Protein AF-A0A2A2KIQ1-F1 (afdb_monomer_lite)

Structure (mmCIF, N/CA/C/O backbone):
data_AF-A0A2A2KIQ1-F1
#
_entry.id   AF-A0A2A2KIQ1-F1
#
loop_
_atom_site.group_PDB
_atom_site.id
_atom_site.type_symbol
_atom_site.label_atom_id
_atom_site.label_alt_id
_atom_site.label_comp_id
_atom_site.label_asym_id
_atom_site.label_entity_id
_atom_site.label_seq_id
_atom_site.pdbx_PDB_ins_code
_atom_site.Cartn_x
_atom_site.Cartn_y
_atom_site.Cartn_z
_atom_site.occupancy
_atom_site.B_iso_or_equiv
_atom_site.auth_seq_id
_atom_site.auth_comp_id
_atom_site.auth_asym_id
_atom_site.auth_atom_id
_atom_site.pdbx_PDB_model_num
ATOM 1 N N . MET A 1 1 ? -1.761 -5.892 27.459 1.00 78.81 1 MET A N 1
ATOM 2 C CA . MET A 1 1 ? -0.737 -5.692 26.409 1.00 78.81 1 MET A CA 1
ATOM 3 C C . MET A 1 1 ? -1.185 -4.548 25.508 1.00 78.81 1 MET A C 1
ATOM 5 O O . MET A 1 1 ? -2.396 -4.364 25.413 1.00 78.81 1 MET A O 1
ATOM 9 N N . PRO A 1 2 ? -0.270 -3.784 24.884 1.00 93.31 2 PRO A N 1
ATOM 10 C CA . PRO A 1 2 ? -0.611 -2.905 23.761 1.00 93.31 2 PRO A CA 1
ATOM 11 C C . PRO A 1 2 ? -1.218 -3.703 22.597 1.00 93.31 2 PRO A C 1
ATOM 13 O O . PRO A 1 2 ? -0.970 -4.905 22.494 1.00 93.31 2 PRO A O 1
ATOM 16 N N . GLY A 1 3 ? -2.008 -3.043 21.746 1.00 96.88 3 GLY A N 1
ATOM 17 C CA . GLY A 1 3 ? -2.553 -3.666 20.538 1.00 96.88 3 GLY A CA 1
ATOM 18 C C . GLY A 1 3 ? -1.483 -3.910 19.472 1.00 96.88 3 GLY A C 1
ATOM 19 O O . GLY A 1 3 ? -0.429 -3.269 19.477 1.00 96.88 3 GLY A O 1
ATOM 20 N N . PHE A 1 4 ? -1.741 -4.861 18.575 1.00 98.19 4 PHE A N 1
ATOM 21 C CA . PHE A 1 4 ? -0.805 -5.221 17.513 1.00 98.19 4 PHE A CA 1
ATOM 22 C C . PHE A 1 4 ? -0.767 -4.161 16.410 1.00 98.19 4 PHE A C 1
ATOM 24 O O . PHE A 1 4 ? -1.754 -3.462 16.154 1.00 98.19 4 PHE A O 1
ATOM 31 N N . ILE A 1 5 ? 0.387 -4.066 15.754 1.00 98.25 5 ILE A N 1
ATOM 32 C CA . ILE A 1 5 ? 0.591 -3.257 14.555 1.00 98.25 5 ILE A CA 1
ATOM 33 C C . ILE A 1 5 ? 0.917 -4.222 13.422 1.00 98.25 5 ILE A C 1
ATOM 35 O O . ILE A 1 5 ? 1.924 -4.923 13.504 1.00 98.25 5 ILE A O 1
ATOM 39 N N . ASP A 1 6 ? 0.072 -4.257 12.397 1.00 98.31 6 ASP A N 1
ATOM 40 C CA . ASP A 1 6 ? 0.261 -5.125 11.238 1.00 98.31 6 ASP A CA 1
ATOM 41 C C . ASP A 1 6 ? 0.593 -4.297 9.993 1.00 98.31 6 ASP A C 1
ATOM 43 O O . ASP A 1 6 ? -0.254 -3.629 9.400 1.00 98.31 6 ASP A O 1
ATOM 47 N N . THR A 1 7 ? 1.863 -4.298 9.608 1.00 98.19 7 THR A N 1
ATOM 48 C CA . THR A 1 7 ? 2.353 -3.484 8.493 1.00 98.19 7 THR A CA 1
ATOM 49 C C . THR A 1 7 ? 2.116 -4.122 7.127 1.00 98.19 7 THR A C 1
ATOM 51 O O . THR A 1 7 ? 2.472 -3.498 6.130 1.00 98.19 7 THR A O 1
ATOM 54 N N . GLN A 1 8 ? 1.566 -5.341 7.059 1.00 98.38 8 GLN A N 1
ATOM 55 C CA . GLN A 1 8 ? 1.342 -6.036 5.795 1.00 98.38 8 GLN A CA 1
ATOM 56 C C . GLN A 1 8 ? 0.023 -6.821 5.800 1.00 98.38 8 GLN A C 1
ATOM 58 O O . GLN A 1 8 ? -0.023 -7.998 6.152 1.00 98.38 8 GLN A O 1
ATOM 63 N N . VAL A 1 9 ? -1.057 -6.172 5.354 1.00 98.25 9 VAL A N 1
ATOM 64 C CA . VAL A 1 9 ? -2.413 -6.735 5.367 1.00 98.25 9 VAL A CA 1
ATOM 65 C C . VAL A 1 9 ? -3.043 -6.705 3.977 1.00 98.25 9 VAL A C 1
ATOM 67 O O . VAL A 1 9 ? -3.660 -5.717 3.588 1.00 98.25 9 VAL A O 1
ATOM 70 N N . ASN A 1 10 ? -2.970 -7.807 3.227 1.00 97.69 10 ASN A N 1
ATOM 71 C CA . ASN A 1 10 ? -3.582 -7.867 1.888 1.00 97.69 10 ASN A CA 1
ATOM 72 C C . ASN A 1 10 ? -5.123 -7.830 1.918 1.00 97.69 10 ASN A C 1
ATOM 74 O O . ASN A 1 10 ? -5.764 -7.404 0.954 1.00 97.69 10 ASN A O 1
ATOM 78 N N . GLY A 1 11 ? -5.723 -8.282 3.024 1.00 97.62 11 GLY A N 1
ATOM 79 C CA . GLY A 1 11 ? -7.169 -8.348 3.187 1.00 97.62 11 GLY A CA 1
ATOM 80 C C . GLY A 1 11 ? -7.637 -8.779 4.576 1.00 97.62 11 GLY A C 1
ATOM 81 O O . GLY A 1 11 ? -6.850 -8.992 5.501 1.00 97.62 11 GLY A O 1
ATOM 82 N N . GLY A 1 12 ? -8.953 -8.902 4.722 1.00 97.69 12 GLY A N 1
ATOM 83 C CA . GLY A 1 12 ? -9.629 -9.224 5.974 1.00 97.69 12 GLY A CA 1
ATOM 84 C C . GLY A 1 12 ? -11.147 -9.176 5.815 1.00 97.69 12 GLY A C 1
ATOM 85 O O . GLY A 1 12 ? -11.673 -8.424 5.002 1.00 97.69 12 GLY A O 1
ATOM 86 N N . GLY A 1 13 ? -11.869 -10.009 6.569 1.00 96.69 13 GLY A N 1
ATOM 87 C CA . GLY A 1 13 ? -13.339 -10.004 6.543 1.00 96.69 13 GLY A CA 1
ATOM 88 C C . GLY A 1 13 ? -13.958 -10.468 5.220 1.00 96.69 13 GLY A C 1
ATOM 89 O O . GLY A 1 13 ? -15.094 -10.113 4.937 1.00 96.69 13 GLY A O 1
ATOM 90 N N . GLY A 1 14 ? -13.221 -11.249 4.421 1.00 97.62 14 GLY A N 1
ATOM 91 C CA . GLY A 1 14 ? -13.650 -11.692 3.089 1.00 97.62 14 GLY A CA 1
ATOM 92 C C . GLY A 1 14 ? -13.329 -10.710 1.959 1.00 97.62 14 GLY A C 1
ATOM 93 O O . GLY A 1 14 ? -13.660 -11.010 0.819 1.00 97.62 14 GLY A O 1
ATOM 94 N N . VAL A 1 15 ? -12.671 -9.584 2.258 1.00 98.19 15 VAL A N 1
ATOM 95 C CA . VAL A 1 15 ? -12.291 -8.553 1.283 1.00 98.19 15 VAL A CA 1
ATOM 96 C C . VAL A 1 15 ? -10.777 -8.541 1.075 1.00 98.19 15 VAL A C 1
ATOM 98 O O . VAL A 1 15 ? -10.016 -8.649 2.041 1.00 98.19 15 VAL A O 1
ATOM 101 N N . LEU A 1 16 ? -10.344 -8.378 -0.177 1.00 97.81 16 LEU A N 1
ATOM 102 C CA . LEU A 1 16 ? -8.957 -8.120 -0.572 1.00 97.81 16 LEU A CA 1
ATOM 103 C C . LEU A 1 16 ? -8.837 -6.700 -1.130 1.00 97.81 16 LEU A C 1
ATOM 105 O O . LEU A 1 16 ? -9.686 -6.271 -1.913 1.00 97.81 16 LEU A O 1
ATOM 109 N N . LEU A 1 17 ? -7.759 -5.988 -0.790 1.00 98.25 17 LEU A N 1
ATOM 110 C CA . LEU A 1 17 ? -7.548 -4.626 -1.296 1.00 98.25 17 LEU A CA 1
ATOM 111 C C . LEU A 1 17 ? -7.358 -4.593 -2.823 1.00 98.25 17 LEU A C 1
ATOM 113 O O . LEU A 1 17 ? -7.785 -3.644 -3.474 1.00 98.25 17 LEU A O 1
ATOM 117 N N . ASN A 1 18 ? -6.743 -5.634 -3.396 1.00 95.81 18 ASN A N 1
ATOM 118 C CA . ASN A 1 18 ? -6.585 -5.784 -4.846 1.00 95.81 18 ASN A CA 1
ATOM 119 C C . ASN A 1 18 ? -7.932 -5.796 -5.587 1.00 95.81 18 ASN A C 1
ATOM 121 O O . ASN A 1 18 ? -8.058 -5.181 -6.651 1.00 95.81 18 ASN A O 1
ATOM 125 N N . ASP A 1 19 ? -8.939 -6.444 -5.004 1.00 96.69 19 ASP A N 1
ATOM 126 C CA . ASP A 1 19 ? -10.256 -6.590 -5.620 1.00 96.69 19 ASP A CA 1
ATOM 127 C C . ASP A 1 19 ? -11.122 -5.349 -5.366 1.00 96.69 19 ASP A C 1
ATOM 129 O O . ASP A 1 19 ? -11.707 -4.794 -6.305 1.00 96.69 19 ASP A O 1
ATOM 133 N N . GLU A 1 20 ? -11.118 -4.852 -4.124 1.00 97.69 20 GLU A N 1
ATOM 134 C CA . GLU A 1 20 ? -11.935 -3.726 -3.661 1.00 97.69 20 GLU A CA 1
ATOM 135 C C . GLU A 1 20 ? -11.085 -2.563 -3.103 1.00 97.69 20 GLU A C 1
ATOM 137 O O . GLU A 1 20 ? -11.088 -2.306 -1.893 1.00 97.69 20 GLU A O 1
ATOM 142 N N . PRO A 1 21 ? -10.382 -1.797 -3.963 1.00 98.25 21 PRO A N 1
ATOM 143 C CA . PRO A 1 21 ? -9.629 -0.611 -3.561 1.00 98.25 21 PRO A CA 1
ATOM 144 C C . PRO A 1 21 ? -10.584 0.569 -3.320 1.00 98.25 21 PRO A C 1
ATOM 146 O O . PRO A 1 21 ? -10.638 1.525 -4.091 1.00 98.25 21 PRO A O 1
ATOM 149 N N . THR A 1 22 ? -11.387 0.472 -2.263 1.00 98.69 22 THR A N 1
ATOM 150 C CA . THR A 1 22 ? -12.404 1.453 -1.862 1.00 98.69 22 THR A CA 1
ATOM 151 C C . THR A 1 22 ? -12.303 1.748 -0.366 1.00 98.69 22 THR A C 1
ATOM 153 O O . THR A 1 22 ? -11.681 0.998 0.392 1.00 98.69 22 THR A O 1
ATOM 156 N N . VAL A 1 23 ? -12.925 2.838 0.088 1.00 98.75 23 VAL A N 1
ATOM 157 C CA . VAL A 1 23 ? -12.973 3.180 1.520 1.00 98.75 23 VAL A CA 1
ATOM 158 C C . VAL A 1 23 ? -13.695 2.090 2.317 1.00 98.75 23 VAL A C 1
ATOM 160 O O . VAL A 1 23 ? -13.279 1.745 3.424 1.00 98.75 23 VAL A O 1
ATOM 163 N N . GLU A 1 24 ? -14.759 1.525 1.754 1.00 98.69 24 GLU A N 1
ATOM 164 C CA . GLU A 1 24 ? -15.543 0.436 2.331 1.00 98.69 24 GLU A CA 1
ATOM 165 C C . GLU A 1 24 ? -14.710 -0.840 2.453 1.00 98.69 24 GLU A C 1
ATOM 167 O O . GLU A 1 24 ? -14.711 -1.457 3.520 1.00 98.69 24 GLU A O 1
ATOM 172 N N . GLY A 1 25 ? -13.940 -1.184 1.416 1.00 98.69 25 GLY A N 1
ATOM 173 C CA . GLY A 1 25 ? -13.028 -2.325 1.443 1.00 98.69 25 GLY A CA 1
ATOM 174 C C . GLY A 1 25 ? -11.955 -2.171 2.521 1.00 98.69 25 GLY A C 1
ATOM 175 O O . GLY A 1 25 ? -11.781 -3.050 3.367 1.00 98.69 25 GLY A O 1
ATOM 176 N N . VAL A 1 26 ? -11.313 -1.000 2.593 1.00 98.81 26 VAL A N 1
ATOM 177 C CA . VAL A 1 26 ? -10.342 -0.670 3.652 1.00 98.81 26 VAL A CA 1
ATOM 178 C C . VAL A 1 26 ? -10.977 -0.763 5.046 1.00 98.81 26 VAL A C 1
ATOM 180 O O . VAL A 1 26 ? -10.382 -1.330 5.967 1.00 98.81 26 VAL A O 1
ATOM 183 N N . ARG A 1 27 ? -12.204 -0.255 5.218 1.00 98.81 27 ARG A N 1
ATOM 184 C CA . ARG A 1 27 ? -12.944 -0.326 6.487 1.00 98.81 27 ARG A CA 1
ATOM 185 C C . ARG A 1 27 ? -13.267 -1.765 6.883 1.00 98.81 27 ARG A C 1
ATOM 187 O O . ARG A 1 27 ? -13.133 -2.097 8.061 1.00 98.81 27 ARG A O 1
ATOM 194 N N . ALA A 1 28 ? -13.680 -2.603 5.935 1.00 98.75 28 ALA A N 1
ATOM 195 C CA . ALA A 1 28 ? -13.973 -4.013 6.175 1.00 98.75 28 ALA A CA 1
ATOM 196 C C . ALA A 1 28 ? -12.722 -4.770 6.642 1.00 98.75 28 ALA A C 1
ATOM 198 O O . ALA A 1 28 ? -12.772 -5.481 7.650 1.00 98.75 28 ALA A O 1
ATOM 199 N N . ILE A 1 29 ? -11.586 -4.538 5.976 1.00 98.81 29 ILE A N 1
ATOM 200 C CA . ILE A 1 29 ? -10.285 -5.109 6.346 1.00 98.81 29 ILE A CA 1
ATOM 201 C C . ILE A 1 29 ? -9.901 -4.683 7.770 1.00 98.81 29 ILE A C 1
ATOM 203 O O . ILE A 1 29 ? -9.657 -5.537 8.625 1.00 98.81 29 ILE A O 1
ATOM 207 N N . ALA A 1 30 ? -9.911 -3.378 8.060 1.00 98.69 30 ALA A N 1
ATOM 208 C CA . ALA A 1 30 ? -9.534 -2.851 9.371 1.00 98.69 30 ALA A CA 1
ATOM 209 C C . ALA A 1 30 ? -10.435 -3.382 10.501 1.00 98.69 30 ALA A C 1
ATOM 211 O O . ALA A 1 30 ? -9.946 -3.827 11.542 1.00 98.69 30 ALA A O 1
ATOM 212 N N . ALA A 1 31 ? -11.754 -3.404 10.283 1.00 98.56 31 ALA A N 1
ATOM 213 C CA . ALA A 1 31 ? -12.715 -3.917 11.256 1.00 98.56 31 ALA A CA 1
ATOM 214 C C . ALA A 1 31 ? -12.533 -5.419 11.526 1.00 98.56 31 ALA A C 1
ATOM 216 O O . ALA A 1 31 ? -12.698 -5.865 12.663 1.00 98.56 31 ALA A O 1
ATOM 217 N N . ALA A 1 32 ? -12.178 -6.205 10.506 1.00 98.56 32 ALA A N 1
ATOM 218 C CA . ALA A 1 32 ? -11.912 -7.628 10.672 1.00 98.56 32 ALA A CA 1
ATOM 219 C C . ALA A 1 32 ? -10.679 -7.882 11.550 1.00 98.56 32 ALA A C 1
AT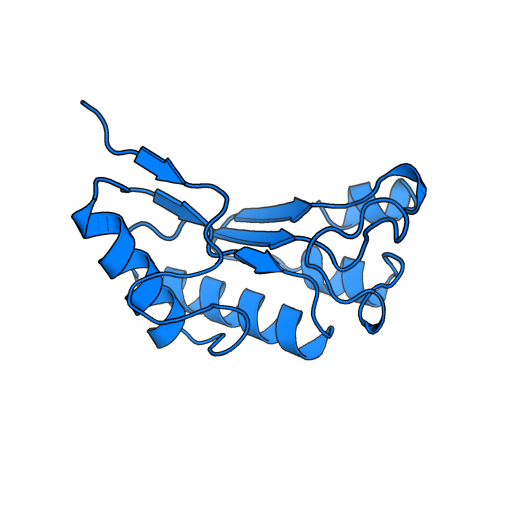OM 221 O O . ALA A 1 32 ? -10.743 -8.709 12.458 1.00 98.56 32 ALA A O 1
ATOM 222 N N . HIS A 1 33 ? -9.592 -7.145 11.318 1.00 98.50 33 HIS A N 1
ATOM 223 C CA . HIS A 1 33 ? -8.338 -7.263 12.072 1.00 98.50 33 HIS A CA 1
ATOM 224 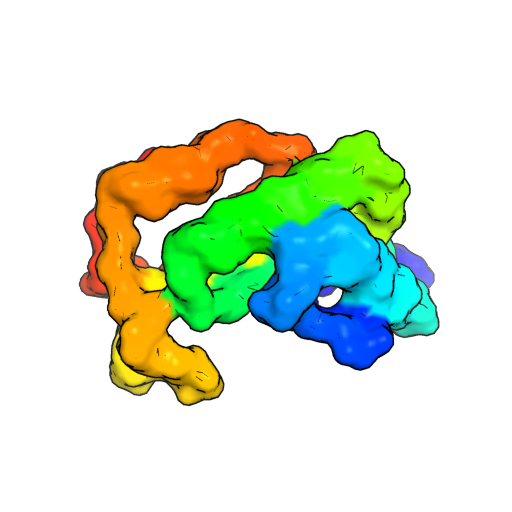C C . HIS A 1 33 ? -8.459 -6.771 13.519 1.00 98.50 33 HIS A C 1
ATOM 226 O O . HIS A 1 33 ? -7.931 -7.404 14.436 1.00 98.50 33 HIS A O 1
ATOM 232 N N . ALA A 1 34 ? -9.242 -5.716 13.759 1.00 98.25 34 ALA A N 1
ATOM 233 C CA . ALA A 1 34 ? -9.495 -5.195 15.104 1.00 98.25 34 ALA A CA 1
ATOM 234 C C . ALA A 1 34 ? -10.081 -6.245 16.065 1.00 98.25 34 ALA A C 1
ATOM 236 O O . ALA A 1 34 ? -9.763 -6.253 17.256 1.00 98.25 34 ALA A O 1
ATOM 237 N N . ARG A 1 35 ? -10.882 -7.190 15.552 1.00 97.69 35 ARG A N 1
ATOM 238 C CA . ARG A 1 35 ? -11.463 -8.293 16.341 1.00 97.69 35 ARG A CA 1
ATOM 239 C C . ARG A 1 35 ? -10.419 -9.263 16.901 1.00 97.69 35 ARG A C 1
ATOM 241 O O . ARG A 1 35 ? -10.737 -10.003 17.828 1.00 97.69 35 ARG A O 1
ATOM 248 N N . TYR A 1 36 ? -9.204 -9.252 16.356 1.00 97.12 36 TYR A N 1
ATOM 249 C CA . TYR A 1 36 ? -8.099 -10.129 16.747 1.00 97.12 36 TYR A CA 1
ATOM 250 C C . TYR A 1 36 ? -6.939 -9.372 17.416 1.00 97.12 36 TYR A C 1
ATOM 252 O O . TYR A 1 36 ? -5.876 -9.944 17.639 1.00 97.12 36 TYR A O 1
ATOM 260 N N . GLY A 1 37 ? -7.153 -8.105 17.794 1.00 97.50 37 GLY A N 1
ATOM 261 C CA . GLY A 1 37 ? -6.210 -7.321 18.597 1.00 97.50 37 GLY A CA 1
ATOM 262 C C . GLY A 1 37 ? -5.312 -6.361 17.814 1.00 97.50 37 GLY A C 1
ATOM 263 O O . GLY A 1 37 ? -4.497 -5.678 18.435 1.0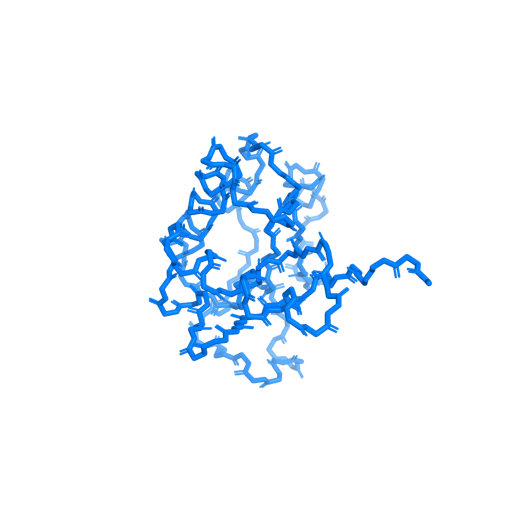0 97.50 37 GLY A O 1
ATOM 264 N N . THR A 1 38 ? -5.460 -6.265 16.490 1.00 98.44 38 THR A N 1
ATOM 265 C CA . THR A 1 38 ? -4.744 -5.275 15.669 1.00 98.44 38 THR A CA 1
ATOM 266 C C . THR A 1 38 ? -5.346 -3.887 15.859 1.00 98.44 38 THR A C 1
ATOM 268 O O . THR A 1 38 ? -6.527 -3.668 15.604 1.00 98.44 38 THR A O 1
ATOM 271 N N . THR A 1 39 ? -4.533 -2.933 16.303 1.00 98.19 39 THR A N 1
ATOM 272 C CA . THR A 1 39 ? -4.953 -1.542 16.550 1.00 98.19 39 THR A CA 1
ATOM 273 C C . THR A 1 39 ? -4.386 -0.549 15.547 1.00 98.19 39 THR A C 1
ATOM 275 O O . THR A 1 39 ? -4.891 0.567 15.458 1.00 98.19 39 THR A O 1
ATOM 278 N N . ALA A 1 40 ? -3.359 -0.941 14.794 1.00 98.50 40 ALA A N 1
ATOM 279 C CA . ALA A 1 40 ? -2.868 -0.196 13.646 1.00 98.50 40 ALA A CA 1
ATOM 280 C C . ALA A 1 40 ? -2.530 -1.167 12.513 1.00 98.50 40 ALA A C 1
ATOM 282 O O . ALA A 1 40 ? -1.981 -2.236 12.771 1.00 98.50 40 ALA A O 1
ATOM 283 N N . LEU A 1 41 ? -2.844 -0.808 11.273 1.00 98.75 41 LEU A N 1
ATOM 284 C CA . LEU A 1 41 ? -2.487 -1.605 10.113 1.00 98.75 41 LEU A CA 1
ATOM 285 C C . LEU A 1 41 ? -2.222 -0.774 8.861 1.00 98.75 41 LEU A C 1
ATOM 287 O O . LEU A 1 41 ? -2.675 0.370 8.734 1.00 98.75 41 LEU A O 1
ATOM 291 N N . MET A 1 42 ? -1.529 -1.404 7.919 1.00 98.75 42 MET A N 1
ATOM 292 C CA . MET A 1 42 ? -1.345 -0.910 6.561 1.00 98.75 42 MET A CA 1
ATOM 293 C C . MET A 1 42 ? -1.988 -1.895 5.580 1.00 98.75 42 MET A C 1
ATOM 295 O O . MET A 1 42 ? -1.432 -2.971 5.359 1.00 98.75 42 MET A O 1
ATOM 299 N N . PRO A 1 43 ? -3.156 -1.566 4.994 1.00 98.69 43 PRO A N 1
ATOM 300 C CA . PRO A 1 43 ? -3.692 -2.326 3.876 1.00 98.69 43 PRO A CA 1
ATOM 301 C C . PRO A 1 43 ? -2.653 -2.413 2.751 1.00 98.69 43 PRO A C 1
ATOM 303 O O . PRO A 1 43 ? -2.082 -1.396 2.341 1.00 98.69 43 PRO A O 1
ATOM 306 N N . THR A 1 44 ? -2.409 -3.629 2.274 1.00 98.69 44 THR A N 1
ATOM 307 C CA . THR A 1 44 ? -1.341 -3.948 1.329 1.00 98.69 44 THR A CA 1
ATOM 308 C C . THR A 1 44 ? -1.909 -4.312 -0.027 1.00 98.69 44 THR A C 1
ATOM 310 O O . THR A 1 44 ? -2.641 -5.292 -0.160 1.00 98.69 44 THR A O 1
ATOM 313 N N . LEU A 1 45 ? -1.513 -3.566 -1.052 1.00 98.00 45 LEU A N 1
ATOM 314 C CA . LEU A 1 45 ? -1.764 -3.928 -2.439 1.00 98.00 45 LEU A CA 1
ATOM 315 C C . LEU A 1 45 ? -0.546 -4.688 -2.974 1.00 98.00 45 LEU A C 1
ATOM 317 O O . LEU A 1 45 ? 0.545 -4.120 -3.045 1.00 98.00 45 LEU A O 1
ATOM 321 N N . ILE A 1 46 ? -0.724 -5.950 -3.374 1.00 95.69 46 ILE A N 1
ATOM 322 C CA . ILE A 1 46 ? 0.322 -6.670 -4.120 1.00 95.69 46 ILE A CA 1
ATOM 323 C C . ILE A 1 46 ? 0.358 -6.216 -5.581 1.00 95.69 46 ILE A C 1
ATOM 325 O O . ILE A 1 46 ? -0.573 -5.575 -6.058 1.00 95.69 46 ILE A O 1
ATOM 329 N N . SER A 1 47 ? 1.415 -6.598 -6.300 1.00 92.25 47 SER A N 1
ATOM 330 C CA . SER A 1 47 ? 1.669 -6.232 -7.705 1.00 92.25 47 SER A CA 1
ATOM 331 C C . SER A 1 47 ? 0.414 -6.177 -8.590 1.00 92.25 47 SER A C 1
ATOM 333 O O . SER A 1 47 ? -0.206 -7.194 -8.909 1.00 92.25 47 SER A O 1
ATOM 335 N N . ASP A 1 48 ? 0.083 -4.963 -9.027 1.00 93.94 48 ASP A N 1
ATOM 336 C CA . ASP A 1 48 ? -1.063 -4.651 -9.875 1.00 93.94 48 ASP A CA 1
ATOM 337 C C . ASP A 1 48 ? -0.701 -3.576 -10.916 1.00 93.94 48 ASP A C 1
ATOM 339 O O . ASP A 1 48 ? 0.425 -3.078 -10.971 1.00 93.94 48 ASP A O 1
ATOM 343 N N . THR A 1 49 ? -1.662 -3.237 -11.766 1.00 94.50 49 THR A N 1
ATOM 344 C CA . THR A 1 49 ? -1.588 -2.142 -12.734 1.00 94.50 49 THR A CA 1
ATOM 345 C C . THR A 1 49 ? -1.424 -0.776 -12.045 1.00 94.50 49 THR A C 1
ATOM 347 O O . THR A 1 49 ? -1.905 -0.596 -10.923 1.00 94.50 49 THR A O 1
ATOM 350 N N . PRO A 1 50 ? -0.795 0.218 -12.704 1.00 95.06 50 PRO A N 1
ATOM 351 C CA . PRO A 1 50 ? -0.698 1.585 -12.175 1.00 95.06 50 PRO A CA 1
ATOM 352 C C . PRO A 1 50 ? -2.052 2.184 -11.774 1.00 95.06 50 PRO A C 1
ATOM 354 O O . PRO A 1 50 ? -2.145 2.791 -10.709 1.00 95.06 50 PRO A O 1
ATOM 357 N N . ASP A 1 51 ? -3.113 1.938 -12.548 1.00 96.25 51 ASP A N 1
ATOM 358 C CA . ASP A 1 51 ? -4.466 2.405 -12.218 1.00 96.25 51 ASP A CA 1
ATOM 359 C C . ASP A 1 51 ? -4.967 1.817 -10.893 1.00 96.25 51 ASP A C 1
ATOM 361 O O . ASP A 1 51 ? -5.516 2.527 -10.051 1.00 96.25 51 ASP A O 1
ATOM 365 N N . ARG A 1 52 ? -4.735 0.519 -10.660 1.00 96.81 52 ARG A N 1
ATOM 366 C CA . ARG A 1 52 ? -5.102 -0.138 -9.397 1.00 96.81 52 ARG A CA 1
ATOM 367 C C . ARG A 1 52 ? -4.262 0.354 -8.224 1.00 96.81 52 ARG A C 1
ATOM 369 O O . ARG A 1 52 ? -4.808 0.529 -7.137 1.00 96.81 52 ARG A O 1
ATOM 376 N N . ILE A 1 53 ? -2.978 0.637 -8.442 1.00 97.62 53 ILE A N 1
ATOM 377 C CA . ILE A 1 53 ? -2.118 1.267 -7.431 1.00 97.62 53 ILE A CA 1
ATOM 378 C C . ILE A 1 53 ? -2.664 2.648 -7.067 1.00 97.62 53 ILE A C 1
ATOM 380 O O . ILE A 1 53 ? -2.844 2.933 -5.885 1.00 97.62 53 ILE A O 1
ATOM 384 N N . ALA A 1 54 ? -2.996 3.482 -8.055 1.00 98.00 54 ALA A N 1
ATOM 385 C CA . ALA 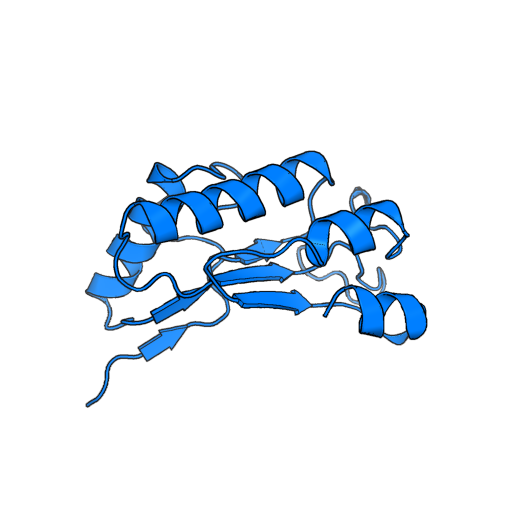A 1 54 ? -3.578 4.799 -7.817 1.00 98.00 54 ALA A CA 1
ATOM 386 C C . ALA A 1 54 ? -4.893 4.712 -7.026 1.00 98.00 54 ALA A C 1
ATOM 388 O O . ALA A 1 54 ? -5.052 5.424 -6.034 1.00 98.00 54 ALA A O 1
ATOM 389 N N . LEU A 1 55 ? -5.786 3.788 -7.401 1.00 98.44 55 LEU A N 1
ATOM 390 C CA . LEU A 1 55 ? -7.040 3.543 -6.683 1.00 98.44 55 LEU A CA 1
ATOM 391 C C . LEU A 1 55 ? -6.805 3.122 -5.229 1.00 98.44 55 LEU A C 1
ATOM 393 O O . LEU A 1 55 ? -7.438 3.673 -4.335 1.00 98.44 55 LEU A O 1
ATOM 397 N N . ALA A 1 56 ? -5.885 2.190 -4.964 1.00 98.50 56 ALA A N 1
ATOM 398 C CA . ALA A 1 56 ? -5.600 1.743 -3.601 1.00 98.50 56 ALA A CA 1
ATOM 399 C C . ALA A 1 56 ? -4.993 2.861 -2.741 1.00 98.50 56 ALA A C 1
ATOM 401 O O . ALA A 1 56 ? -5.398 3.058 -1.593 1.00 98.50 56 ALA A O 1
ATOM 402 N N . LEU A 1 57 ? -4.055 3.626 -3.308 1.00 98.56 57 LEU A N 1
ATOM 403 C CA . LEU A 1 57 ? -3.450 4.777 -2.645 1.00 98.56 57 LEU A CA 1
ATOM 404 C C . LEU A 1 57 ? -4.505 5.840 -2.284 1.00 98.56 57 LEU A C 1
ATOM 406 O O . LEU A 1 57 ? -4.476 6.394 -1.182 1.00 98.56 57 LEU A O 1
ATOM 410 N N . ASP A 1 58 ? -5.435 6.132 -3.197 1.00 98.62 58 ASP A N 1
ATOM 411 C CA . ASP A 1 58 ? -6.507 7.105 -2.975 1.00 98.62 58 ASP A CA 1
ATOM 412 C C . ASP A 1 58 ? -7.569 6.576 -1.998 1.00 98.62 58 ASP A C 1
ATOM 414 O O . ASP A 1 58 ? -8.005 7.318 -1.119 1.00 98.62 58 ASP A O 1
ATOM 418 N N . ALA A 1 59 ? -7.932 5.294 -2.074 1.00 98.75 59 ALA A N 1
ATOM 419 C CA . ALA A 1 59 ? -8.874 4.659 -1.155 1.00 98.75 59 ALA A CA 1
ATOM 420 C C . ALA A 1 59 ? -8.377 4.688 0.294 1.00 98.75 59 ALA A C 1
ATOM 422 O O . ALA A 1 59 ? -9.135 5.032 1.202 1.00 98.75 59 ALA A O 1
ATOM 423 N N . VAL A 1 60 ? -7.097 4.377 0.521 1.00 98.75 60 VAL A N 1
ATOM 424 C CA . VAL A 1 60 ? -6.504 4.441 1.862 1.00 98.75 60 VAL A CA 1
ATOM 425 C C . VAL A 1 60 ? -6.402 5.888 2.351 1.00 98.75 60 VAL A C 1
ATOM 427 O O . VAL A 1 60 ? -6.764 6.167 3.493 1.00 98.75 60 VAL A O 1
ATOM 430 N N . ASP A 1 61 ? -5.985 6.833 1.503 1.00 98.75 61 ASP A N 1
ATOM 431 C CA . ASP A 1 61 ? -5.935 8.254 1.876 1.00 98.75 61 ASP A CA 1
ATOM 432 C C . ASP A 1 61 ? -7.321 8.803 2.270 1.00 98.75 61 ASP A C 1
ATOM 434 O O . ASP A 1 61 ? -7.468 9.491 3.287 1.00 98.75 61 ASP A O 1
ATOM 438 N N . GLN A 1 62 ? -8.358 8.444 1.510 1.00 98.75 62 GLN A N 1
ATOM 439 C CA . GLN A 1 62 ? -9.748 8.798 1.801 1.00 98.75 62 GLN A CA 1
ATOM 440 C C . GLN A 1 62 ? -10.268 8.105 3.064 1.00 98.75 62 GLN A C 1
ATOM 442 O O . GLN A 1 62 ? -10.948 8.743 3.864 1.00 98.75 62 GLN A O 1
ATOM 447 N N . ALA A 1 63 ? -9.923 6.835 3.289 1.00 98.81 63 ALA A N 1
ATOM 448 C CA . ALA A 1 63 ? -10.290 6.097 4.495 1.00 98.81 63 ALA A CA 1
ATOM 449 C C . ALA A 1 63 ? -9.723 6.752 5.763 1.00 98.81 63 ALA A C 1
ATOM 451 O O . ALA A 1 63 ? -10.445 6.911 6.751 1.00 98.81 63 ALA A O 1
ATOM 452 N N . ILE A 1 64 ? -8.465 7.201 5.717 1.00 98.75 64 ILE A N 1
ATOM 453 C CA . ILE A 1 64 ? -7.849 7.965 6.809 1.00 98.75 64 ILE A CA 1
ATOM 454 C C . ILE A 1 64 ? -8.583 9.298 6.998 1.00 98.75 64 ILE A C 1
ATOM 456 O O . ILE A 1 64 ? -8.950 9.647 8.119 1.00 98.75 64 ILE A O 1
ATOM 460 N N . GLY A 1 65 ? -8.870 10.021 5.910 1.00 98.56 65 GLY A N 1
ATOM 461 C CA . GLY A 1 65 ? -9.648 11.265 5.956 1.00 98.56 65 GLY A CA 1
ATOM 462 C C . GLY A 1 65 ? -11.066 11.093 6.520 1.00 98.56 65 GLY A C 1
ATOM 463 O O . GLY A 1 65 ? -11.571 11.988 7.193 1.00 98.56 65 GLY A O 1
ATOM 464 N N . ALA A 1 66 ? -11.683 9.932 6.297 1.00 98.50 66 ALA A N 1
ATOM 465 C CA . ALA A 1 66 ? -12.993 9.549 6.818 1.00 98.50 66 ALA A CA 1
ATOM 466 C C . ALA A 1 66 ? -12.942 8.936 8.232 1.00 98.50 66 ALA A C 1
ATOM 468 O O . ALA A 1 66 ? -13.968 8.468 8.734 1.00 98.50 66 ALA A O 1
ATOM 469 N N . GLY A 1 67 ? -11.768 8.895 8.871 1.00 98.50 67 GLY A N 1
ATOM 470 C CA . GLY A 1 67 ? -11.602 8.410 10.240 1.00 98.50 67 GLY A CA 1
ATOM 471 C C . GLY A 1 67 ? -11.802 6.902 10.409 1.00 98.50 67 GLY A C 1
ATOM 472 O O . GLY A 1 67 ? -12.302 6.472 11.448 1.00 98.50 67 GLY A O 1
ATOM 473 N N . VAL A 1 68 ? -11.456 6.079 9.409 1.00 98.69 68 VAL A N 1
ATOM 474 C CA . VAL A 1 68 ? -11.432 4.614 9.578 1.00 98.69 68 VAL A CA 1
ATOM 475 C C . VAL A 1 68 ? -10.426 4.250 10.688 1.00 98.69 68 VAL A C 1
ATOM 477 O O . VAL A 1 68 ? -9.243 4.564 10.550 1.00 98.69 68 VAL A O 1
ATOM 480 N N . PRO A 1 69 ? -10.851 3.589 11.786 1.00 98.25 69 PRO A N 1
ATOM 481 C CA . PRO A 1 69 ? -9.955 3.291 12.901 1.00 98.25 69 PRO A CA 1
ATOM 482 C C . PRO A 1 69 ? -8.797 2.369 12.508 1.00 98.25 69 PRO A C 1
ATOM 484 O O . PRO A 1 69 ? -8.990 1.382 11.802 1.00 98.25 69 PRO A O 1
ATOM 487 N N . GLY A 1 70 ? -7.601 2.673 13.016 1.00 97.94 70 GLY A N 1
ATOM 488 C CA . GLY A 1 70 ? -6.416 1.822 12.897 1.00 97.94 70 GLY A CA 1
ATOM 489 C C . GLY A 1 70 ? -5.703 1.856 11.543 1.00 97.94 70 GLY A C 1
ATOM 490 O O . GLY A 1 70 ? -4.635 1.273 11.425 1.00 97.94 70 GLY A O 1
ATOM 491 N N . VAL A 1 71 ? -6.211 2.549 10.525 1.00 98.75 71 VAL A N 1
ATOM 492 C CA . VAL A 1 71 ? -5.507 2.660 9.237 1.00 98.75 71 VAL A CA 1
ATOM 493 C C . VAL A 1 71 ? -4.459 3.767 9.333 1.00 98.75 71 VAL A C 1
ATOM 495 O O . VAL A 1 71 ? -4.808 4.933 9.503 1.00 98.75 71 VAL A O 1
ATOM 498 N N . VAL A 1 72 ? -3.175 3.411 9.243 1.00 98.44 72 VAL A N 1
ATOM 499 C CA . VAL A 1 72 ? -2.056 4.370 9.411 1.00 98.44 72 VAL A CA 1
ATOM 500 C C . VAL A 1 72 ? -1.353 4.731 8.103 1.00 98.44 72 VAL A C 1
ATOM 502 O O . VAL A 1 72 ? -0.520 5.638 8.057 1.00 98.44 72 VAL A O 1
ATOM 505 N N . GLY A 1 73 ? -1.681 4.027 7.027 1.00 98.38 73 GLY A N 1
ATOM 506 C CA . GLY A 1 73 ? -1.004 4.160 5.752 1.00 98.38 73 GLY A CA 1
ATOM 507 C C . GLY A 1 73 ? -1.321 3.002 4.823 1.00 98.38 73 GLY A C 1
ATOM 508 O O . GLY A 1 73 ? -2.149 2.154 5.140 1.00 98.38 73 GLY A O 1
ATOM 509 N N . VAL A 1 74 ? -0.648 2.979 3.683 1.00 98.56 74 VAL A N 1
ATOM 510 C CA . VAL A 1 74 ? -0.790 1.984 2.620 1.00 98.56 74 VAL A CA 1
ATOM 511 C C . VAL A 1 74 ? 0.557 1.340 2.342 1.00 98.56 74 VAL A C 1
ATOM 513 O O . VAL A 1 74 ? 1.592 2.011 2.344 1.00 98.56 74 VAL A O 1
ATOM 516 N N . HIS A 1 75 ? 0.545 0.036 2.095 1.00 98.75 75 HIS A N 1
ATOM 517 C CA . HIS A 1 75 ? 1.724 -0.711 1.681 1.00 98.75 75 HIS A CA 1
ATOM 518 C C . HIS A 1 75 ? 1.565 -1.178 0.232 1.00 98.75 75 HIS A C 1
ATOM 520 O O . HIS A 1 75 ? 0.591 -1.830 -0.126 1.00 98.75 75 HIS A O 1
ATOM 526 N N . ILE A 1 76 ? 2.520 -0.826 -0.620 1.00 98.00 76 ILE A N 1
ATOM 527 C CA . ILE A 1 76 ? 2.577 -1.230 -2.023 1.00 98.00 76 ILE A CA 1
ATOM 528 C C . ILE A 1 76 ? 3.660 -2.305 -2.169 1.00 98.00 76 ILE A C 1
ATOM 530 O O . ILE A 1 76 ? 4.855 -2.020 -2.087 1.00 98.00 76 ILE A O 1
ATOM 534 N N . GLU A 1 77 ? 3.254 -3.562 -2.340 1.00 96.81 77 GLU A N 1
ATOM 535 C CA . GLU A 1 77 ? 4.156 -4.712 -2.435 1.00 96.81 77 GLU A CA 1
ATOM 536 C C . GLU A 1 77 ? 4.411 -5.099 -3.903 1.00 96.81 77 GLU A C 1
ATOM 538 O O . GLU A 1 77 ? 3.744 -5.950 -4.506 1.00 96.81 77 GLU A O 1
ATOM 543 N N . GLY A 1 78 ? 5.394 -4.435 -4.510 1.00 92.56 78 GLY A N 1
ATOM 544 C CA . GLY A 1 78 ? 5.611 -4.446 -5.956 1.00 92.56 78 GLY A CA 1
ATOM 545 C C . GLY A 1 78 ? 4.717 -3.435 -6.690 1.00 92.56 78 GLY A C 1
ATOM 546 O O . GLY A 1 78 ? 4.078 -2.615 -6.044 1.00 92.56 78 GLY A O 1
ATOM 547 N N . PRO A 1 79 ? 4.660 -3.436 -8.035 1.00 93.81 79 PRO A N 1
ATOM 548 C CA . PRO A 1 79 ? 5.153 -4.436 -8.994 1.00 93.81 79 PRO A CA 1
ATOM 549 C C . PRO A 1 79 ? 6.657 -4.403 -9.317 1.00 93.81 79 PRO A C 1
ATOM 551 O O . PRO A 1 79 ? 7.104 -5.118 -10.213 1.00 93.81 79 PRO A O 1
ATOM 554 N N . PHE A 1 80 ? 7.449 -3.608 -8.599 1.00 94.50 80 PHE A N 1
ATOM 555 C CA . PHE A 1 80 ? 8.892 -3.432 -8.821 1.00 94.50 80 PHE A CA 1
ATOM 556 C C . PHE A 1 80 ? 9.730 -4.580 -8.241 1.00 94.50 80 PHE A C 1
ATOM 558 O O . PHE A 1 80 ? 10.623 -4.359 -7.426 1.00 94.50 80 PHE A O 1
ATOM 565 N N . LEU A 1 81 ? 9.398 -5.821 -8.599 1.00 93.69 81 LEU A N 1
ATOM 566 C CA . LEU A 1 81 ? 9.969 -7.036 -8.018 1.00 93.69 81 LEU A CA 1
ATOM 567 C C . LEU A 1 81 ? 10.791 -7.830 -9.036 1.00 93.69 81 LEU A C 1
ATOM 569 O O . LEU A 1 81 ? 10.633 -7.712 -10.250 1.00 93.69 81 LEU A O 1
ATOM 573 N N . ASN A 1 82 ? 11.669 -8.689 -8.522 1.00 93.25 82 ASN A N 1
ATOM 574 C CA . ASN A 1 82 ? 12.476 -9.582 -9.338 1.00 93.25 82 ASN A CA 1
ATOM 575 C C . ASN A 1 82 ? 11.687 -10.850 -9.686 1.00 93.25 82 ASN A C 1
ATOM 577 O O . ASN A 1 82 ? 11.251 -11.578 -8.793 1.00 93.25 82 ASN A O 1
ATOM 581 N N . VAL A 1 83 ? 11.546 -11.153 -10.982 1.00 91.62 83 VAL A N 1
ATOM 582 C CA . VAL A 1 83 ? 10.827 -12.343 -11.483 1.00 91.62 83 VAL A CA 1
ATOM 583 C C . VAL A 1 83 ? 11.370 -13.640 -10.871 1.00 91.62 83 VAL A C 1
ATOM 585 O O . VAL A 1 83 ? 10.595 -14.546 -10.563 1.00 91.62 83 VAL A O 1
ATOM 588 N N . ALA A 1 84 ? 12.680 -13.718 -10.608 1.00 91.81 84 ALA A N 1
ATOM 589 C CA . ALA A 1 84 ? 13.302 -14.881 -9.971 1.00 91.81 84 ALA A CA 1
ATOM 590 C C . ALA A 1 84 ? 12.816 -15.122 -8.527 1.00 91.81 84 ALA A C 1
ATOM 592 O O . ALA A 1 84 ? 12.973 -16.219 -7.997 1.00 91.81 84 ALA A O 1
ATOM 593 N N . ARG A 1 85 ? 12.217 -14.107 -7.890 1.00 89.56 85 ARG A N 1
ATOM 594 C CA . ARG A 1 85 ? 11.686 -14.134 -6.519 1.00 89.56 85 ARG A CA 1
ATOM 595 C C . ARG A 1 85 ? 10.191 -13.793 -6.466 1.00 89.56 85 ARG A C 1
ATOM 597 O O . ARG A 1 85 ? 9.712 -13.298 -5.455 1.00 89.56 85 ARG A O 1
ATOM 604 N N . LYS A 1 86 ? 9.445 -14.064 -7.543 1.00 85.75 86 LYS A N 1
ATOM 605 C CA . LYS A 1 86 ? 8.053 -13.605 -7.711 1.00 85.75 86 LYS A CA 1
ATOM 606 C C . LYS A 1 86 ? 7.043 -14.128 -6.681 1.00 85.75 86 LYS A C 1
ATOM 608 O O . LYS A 1 86 ? 5.991 -13.524 -6.518 1.00 85.75 86 LYS A O 1
ATOM 613 N N . GLY A 1 87 ? 7.301 -15.267 -6.032 1.00 89.19 87 GLY A N 1
ATOM 614 C CA . GLY A 1 87 ? 6.320 -15.900 -5.143 1.00 89.19 87 GLY A CA 1
ATOM 615 C C . GLY A 1 87 ? 4.953 -16.088 -5.823 1.00 89.19 87 GLY A C 1
ATOM 616 O O . GLY A 1 87 ? 4.877 -16.623 -6.935 1.00 89.19 87 GLY A O 1
ATOM 617 N N . ILE A 1 88 ? 3.889 -15.623 -5.158 1.00 85.38 88 ILE A N 1
ATOM 618 C CA . ILE A 1 88 ? 2.504 -15.659 -5.662 1.00 85.38 88 ILE A CA 1
ATOM 619 C C . ILE A 1 88 ? 2.170 -14.521 -6.638 1.00 85.38 88 ILE A C 1
ATOM 621 O O . ILE A 1 88 ? 1.108 -14.535 -7.254 1.00 85.38 88 ILE A O 1
ATOM 625 N N . HIS A 1 89 ? 3.061 -13.543 -6.808 1.00 87.69 89 HIS A N 1
ATOM 626 C CA . HIS A 1 89 ? 2.790 -12.411 -7.677 1.00 87.69 89 HIS A CA 1
ATOM 627 C C . HIS A 1 89 ? 2.761 -12.832 -9.154 1.00 87.69 89 HIS A C 1
ATOM 629 O O . HIS A 1 89 ? 3.552 -13.668 -9.616 1.00 87.69 89 HIS A O 1
ATOM 635 N N . ASP A 1 90 ? 1.858 -12.208 -9.909 1.00 85.75 90 ASP A N 1
ATOM 636 C CA . ASP A 1 90 ? 1.779 -12.362 -11.356 1.00 85.75 90 ASP A CA 1
ATOM 637 C C . ASP A 1 90 ? 2.934 -11.607 -12.031 1.00 85.75 90 ASP A C 1
ATOM 639 O O . ASP A 1 90 ? 2.978 -10.375 -12.040 1.00 85.75 90 ASP A O 1
ATOM 643 N N . ALA A 1 91 ? 3.868 -12.357 -12.621 1.00 83.88 91 ALA A N 1
ATOM 644 C CA . ALA A 1 91 ? 5.016 -11.794 -13.327 1.00 83.88 91 ALA A CA 1
ATOM 645 C C . ALA A 1 91 ? 4.606 -10.945 -14.542 1.00 83.88 91 ALA A C 1
ATOM 647 O O . ALA A 1 91 ? 5.365 -10.062 -14.933 1.00 83.88 91 ALA A O 1
ATOM 648 N N . GLY A 1 92 ? 3.411 -11.162 -15.111 1.00 86.88 92 GLY A N 1
ATOM 649 C CA . GLY A 1 92 ? 2.871 -10.331 -16.189 1.00 86.88 92 GLY A CA 1
ATOM 650 C C . GLY A 1 92 ? 2.579 -8.890 -15.762 1.00 86.88 92 GLY A C 1
ATOM 651 O O . GLY A 1 92 ? 2.407 -8.022 -16.613 1.00 86.88 92 GLY A O 1
ATOM 652 N N . ARG A 1 93 ? 2.554 -8.622 -14.451 1.00 87.25 93 ARG A N 1
ATOM 653 C CA . ARG A 1 93 ? 2.322 -7.291 -13.880 1.00 87.25 93 ARG A CA 1
ATOM 654 C C . ARG A 1 93 ? 3.603 -6.585 -13.455 1.00 87.25 93 ARG A C 1
ATOM 656 O O . ARG A 1 93 ? 3.539 -5.434 -13.034 1.00 87.25 93 ARG A O 1
ATOM 663 N N . PHE A 1 94 ? 4.752 -7.258 -13.526 1.00 91.00 94 PHE A N 1
ATOM 664 C CA . PHE A 1 94 ? 6.016 -6.684 -13.075 1.00 91.00 94 PHE A CA 1
ATOM 665 C C . PHE A 1 94 ? 6.456 -5.570 -14.017 1.00 91.00 94 PHE A C 1
ATOM 667 O O . PHE A 1 94 ? 6.408 -5.708 -15.239 1.00 91.00 94 PHE A O 1
ATOM 674 N N . ARG A 1 95 ? 6.919 -4.466 -13.434 1.00 92.00 95 ARG A N 1
ATOM 675 C CA . ARG A 1 95 ? 7.485 -3.332 -14.169 1.00 92.00 95 ARG A CA 1
ATOM 676 C C . ARG A 1 95 ? 8.654 -2.748 -13.399 1.00 92.00 95 ARG A C 1
ATOM 678 O O . ARG A 1 95 ? 8.770 -2.943 -12.191 1.00 92.00 95 ARG A O 1
ATOM 685 N N . LEU A 1 96 ? 9.509 -2.016 -14.100 1.00 93.00 96 LEU A N 1
ATOM 686 C CA . LEU A 1 96 ? 10.537 -1.208 -13.455 1.00 93.00 96 LEU A CA 1
ATOM 687 C C . LEU A 1 96 ? 9.897 0.024 -12.805 1.00 93.00 96 LEU A C 1
ATOM 689 O O . LEU A 1 96 ? 8.839 0.488 -13.238 1.00 93.00 96 LEU A O 1
ATOM 693 N N . LEU A 1 97 ? 10.537 0.531 -11.752 1.00 95.31 97 LEU A N 1
ATOM 694 C CA . LEU A 1 97 ? 10.168 1.808 -11.153 1.00 95.31 97 LEU A CA 1
ATOM 695 C C . LEU A 1 97 ? 10.601 2.919 -12.115 1.00 95.31 97 LEU A C 1
ATOM 697 O O . LEU A 1 97 ? 11.794 3.102 -12.337 1.00 95.31 97 LEU A O 1
ATOM 701 N N . ASP A 1 98 ? 9.637 3.611 -12.712 1.00 94.38 98 ASP A N 1
ATOM 702 C CA . ASP A 1 98 ? 9.851 4.704 -13.660 1.00 94.38 98 ASP A CA 1
ATOM 703 C C . ASP A 1 98 ? 9.312 6.038 -13.121 1.00 94.38 98 ASP A C 1
ATOM 705 O O . ASP A 1 98 ? 8.762 6.114 -12.024 1.00 94.38 98 ASP A O 1
ATOM 709 N N . GLU A 1 99 ? 9.493 7.114 -13.889 1.00 95.06 99 GLU A N 1
ATOM 710 C CA . GLU A 1 99 ? 9.120 8.475 -13.478 1.00 95.06 99 GLU A CA 1
ATOM 711 C C . GLU A 1 99 ? 7.627 8.631 -13.157 1.00 95.06 99 GLU A C 1
ATOM 713 O O . GLU A 1 99 ? 7.271 9.358 -12.229 1.00 95.06 99 GLU A O 1
ATOM 718 N N . GLU A 1 100 ? 6.759 7.938 -13.897 1.00 95.06 100 GLU A N 1
ATOM 719 C CA . GLU A 1 100 ? 5.314 7.944 -13.659 1.00 95.06 100 GLU A CA 1
ATOM 720 C C . GLU A 1 100 ? 5.003 7.364 -12.277 1.00 95.06 100 GLU A C 1
ATOM 722 O O . GLU A 1 100 ? 4.315 7.990 -11.466 1.00 95.06 100 GLU A O 1
ATOM 727 N N . MET A 1 101 ? 5.563 6.191 -11.977 1.00 96.12 101 MET A N 1
ATOM 728 C CA . MET A 1 101 ? 5.350 5.542 -10.691 1.00 96.12 101 MET A CA 1
ATOM 729 C C . MET A 1 101 ? 6.008 6.298 -9.539 1.00 96.12 101 MET A C 1
ATOM 731 O O . MET A 1 101 ? 5.418 6.383 -8.464 1.00 96.12 101 MET A O 1
ATOM 735 N N . VAL A 1 102 ? 7.182 6.900 -9.749 1.00 96.44 102 VAL A N 1
ATOM 736 C CA . VAL A 1 102 ? 7.814 7.780 -8.753 1.00 96.44 102 VAL A CA 1
ATOM 737 C C . VAL A 1 102 ? 6.890 8.948 -8.414 1.00 96.44 102 VAL A C 1
ATOM 739 O O . VAL A 1 102 ? 6.650 9.207 -7.238 1.00 96.44 102 VAL A O 1
ATOM 742 N N . ALA A 1 103 ? 6.330 9.626 -9.420 1.00 96.12 103 ALA A N 1
ATOM 743 C CA . ALA A 1 103 ? 5.414 10.743 -9.200 1.00 96.12 103 ALA A CA 1
ATOM 744 C C . ALA A 1 103 ? 4.131 10.313 -8.468 1.00 96.12 103 ALA A C 1
ATOM 746 O O . ALA A 1 103 ? 3.642 11.035 -7.596 1.00 96.12 103 ALA A O 1
ATOM 747 N N . LEU A 1 104 ? 3.602 9.130 -8.795 1.00 96.50 104 LEU A N 1
ATOM 748 C CA . LEU A 1 104 ? 2.418 8.576 -8.143 1.00 96.50 104 LEU A CA 1
ATOM 749 C C . LEU A 1 104 ? 2.667 8.236 -6.664 1.00 96.50 104 LEU A C 1
ATOM 751 O O . LEU A 1 104 ? 1.831 8.559 -5.815 1.00 96.50 104 LEU A O 1
ATOM 755 N N . LEU A 1 105 ? 3.800 7.596 -6.359 1.00 96.69 105 LEU A N 1
ATOM 756 C CA . LEU A 1 105 ? 4.167 7.155 -5.008 1.00 96.69 105 LEU A CA 1
ATOM 757 C C . LEU A 1 105 ? 4.590 8.323 -4.105 1.00 96.69 105 LEU A C 1
ATOM 759 O O . LEU A 1 105 ? 4.230 8.337 -2.932 1.00 96.69 105 LEU A O 1
ATOM 763 N N . ALA A 1 106 ? 5.279 9.326 -4.657 1.00 96.00 106 ALA A N 1
ATOM 764 C CA . ALA A 1 106 ? 5.755 10.500 -3.919 1.00 96.00 106 ALA A CA 1
ATOM 765 C C . ALA A 1 106 ? 4.651 11.517 -3.580 1.00 96.00 106 ALA A C 1
ATOM 767 O O . ALA A 1 106 ? 4.891 12.487 -2.854 1.00 96.00 106 ALA A O 1
ATOM 768 N N . LYS A 1 107 ? 3.444 11.355 -4.139 1.00 95.62 107 LYS A N 1
ATOM 769 C CA . LYS A 1 107 ? 2.327 12.271 -3.896 1.00 95.62 107 LYS A CA 1
ATOM 770 C C . LYS A 1 107 ? 2.009 12.303 -2.389 1.00 95.62 107 LYS A C 1
ATOM 772 O O . LYS A 1 107 ? 1.730 11.245 -1.826 1.00 95.62 107 LYS A O 1
ATOM 777 N N . PRO A 1 108 ? 1.986 13.484 -1.736 1.00 95.31 108 PRO A N 1
ATOM 778 C CA . PRO A 1 108 ? 1.676 13.581 -0.312 1.00 95.31 108 PRO A CA 1
ATOM 779 C C . PRO A 1 108 ? 0.297 13.008 0.024 1.00 95.31 108 PRO A C 1
ATOM 781 O O . PRO A 1 108 ? -0.684 13.279 -0.674 1.00 95.31 108 PRO A O 1
ATOM 784 N N . ARG A 1 109 ? 0.228 12.239 1.114 1.00 96.00 109 ARG A N 1
ATOM 785 C CA . ARG A 1 109 ? -0.983 11.573 1.618 1.00 96.00 109 ARG A CA 1
ATOM 786 C C . ARG A 1 109 ? -1.086 11.745 3.128 1.00 96.00 109 ARG A C 1
ATOM 788 O O . ARG A 1 109 ? -0.109 12.082 3.791 1.00 96.00 109 ARG A O 1
ATOM 795 N N . ARG A 1 110 ? -2.284 11.532 3.672 1.00 97.88 110 ARG A N 1
ATOM 796 C CA . ARG A 1 110 ? -2.564 11.642 5.112 1.00 97.88 110 ARG A CA 1
ATOM 797 C C . ARG A 1 110 ? -1.838 10.578 5.933 1.00 97.88 110 ARG A C 1
ATOM 799 O O . ARG A 1 110 ? -1.477 10.846 7.073 1.00 97.88 110 ARG A O 1
ATOM 806 N N . GLY A 1 111 ? -1.666 9.385 5.367 1.00 97.06 111 GLY A N 1
ATOM 807 C CA . GLY A 1 111 ? -0.949 8.268 5.982 1.00 97.06 111 GLY A CA 1
ATOM 808 C C . GLY A 1 111 ? 0.404 7.995 5.336 1.00 97.06 111 GLY A C 1
ATOM 809 O O . GLY A 1 111 ? 0.759 8.578 4.312 1.00 97.06 111 GLY A O 1
ATOM 810 N N . VAL A 1 112 ? 1.142 7.058 5.929 1.00 96.25 112 VAL A N 1
ATOM 811 C CA . VAL A 1 112 ? 2.442 6.609 5.413 1.00 96.25 112 VAL A CA 1
ATOM 812 C C . VAL A 1 112 ? 2.250 5.786 4.139 1.00 96.25 112 VAL A C 1
ATOM 814 O O . VAL A 1 112 ? 1.366 4.936 4.077 1.00 96.25 112 VAL A O 1
ATOM 817 N N . THR A 1 113 ? 3.101 5.996 3.136 1.00 97.38 113 THR A N 1
ATOM 818 C CA . THR A 1 113 ? 3.213 5.089 1.985 1.00 97.38 113 THR A CA 1
ATOM 819 C C . THR A 1 113 ? 4.485 4.269 2.151 1.00 97.38 113 THR A C 1
ATOM 821 O O . THR A 1 113 ? 5.579 4.823 2.175 1.00 97.38 113 THR A O 1
ATOM 824 N N . MET A 1 114 ? 4.344 2.955 2.304 1.00 97.81 114 MET A N 1
ATOM 825 C CA . MET A 1 114 ? 5.464 2.013 2.351 1.00 97.81 114 MET A CA 1
ATOM 826 C C . MET A 1 114 ? 5.504 1.228 1.046 1.00 97.81 114 MET A C 1
ATOM 828 O O . MET A 1 114 ? 4.457 0.835 0.539 1.00 97.81 114 MET A O 1
ATOM 832 N N . VAL A 1 115 ? 6.693 0.969 0.505 1.00 97.38 115 VAL A N 1
ATOM 833 C CA . VAL A 1 115 ? 6.840 0.238 -0.760 1.00 97.38 115 VAL A CA 1
ATOM 834 C C . VAL A 1 115 ? 7.866 -0.881 -0.606 1.00 97.38 115 VAL A C 1
ATOM 836 O O . VAL A 1 115 ? 8.985 -0.640 -0.157 1.00 97.38 115 VAL A O 1
ATOM 839 N N . THR A 1 116 ? 7.499 -2.100 -1.006 1.00 96.62 116 THR A N 1
ATOM 840 C CA . THR A 1 116 ? 8.440 -3.219 -1.170 1.00 96.62 116 THR A CA 1
ATOM 841 C C . THR A 1 116 ? 8.908 -3.271 -2.616 1.00 96.62 116 THR A C 1
ATOM 843 O O . THR A 1 116 ? 8.094 -3.352 -3.537 1.00 96.62 116 THR A O 1
ATOM 846 N N . ILE A 1 117 ? 10.226 -3.268 -2.810 1.00 95.81 117 ILE A N 1
ATOM 847 C CA . ILE A 1 117 ? 10.873 -3.290 -4.125 1.00 95.81 117 ILE A CA 1
ATOM 848 C C . ILE A 1 117 ? 12.039 -4.285 -4.143 1.00 95.81 117 ILE A C 1
ATOM 850 O O . ILE A 1 117 ? 12.606 -4.604 -3.099 1.00 95.81 117 ILE A O 1
ATOM 854 N N . ALA A 1 118 ? 12.430 -4.727 -5.336 1.00 95.75 118 ALA A N 1
ATOM 855 C CA . ALA A 1 118 ? 13.707 -5.378 -5.602 1.00 95.75 118 ALA A CA 1
ATOM 856 C C . ALA A 1 118 ? 14.753 -4.296 -5.941 1.00 95.75 118 ALA A C 1
ATOM 858 O O . ALA A 1 118 ? 14.756 -3.784 -7.066 1.00 95.75 118 ALA A O 1
ATOM 859 N N . PRO A 1 119 ? 15.615 -3.891 -4.988 1.00 93.94 119 PRO A N 1
ATOM 860 C CA . PRO A 1 119 ? 16.509 -2.750 -5.172 1.00 93.94 119 PRO A CA 1
ATOM 861 C C . PRO A 1 119 ? 17.531 -2.966 -6.293 1.00 93.94 119 PRO A C 1
ATOM 863 O O . PRO A 1 119 ? 17.962 -2.002 -6.914 1.00 93.94 119 PRO A O 1
ATOM 866 N N . GLU A 1 120 ? 17.892 -4.213 -6.603 1.00 93.50 120 GLU A N 1
ATOM 867 C CA . GLU A 1 120 ? 18.813 -4.544 -7.693 1.00 93.50 120 GLU A CA 1
ATOM 868 C C . GLU A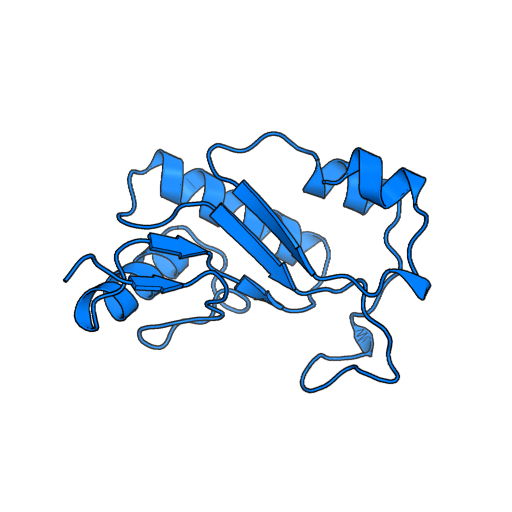 1 120 ? 18.250 -4.254 -9.095 1.00 93.50 120 GLU A C 1
ATOM 870 O O . GLU A 1 120 ? 19.004 -4.244 -10.065 1.00 93.50 120 GLU A O 1
ATOM 875 N N . LEU A 1 121 ? 16.938 -4.014 -9.203 1.00 92.25 121 LEU A N 1
ATOM 876 C CA . LEU A 1 121 ? 16.250 -3.653 -10.445 1.00 92.25 121 LEU A CA 1
ATOM 877 C C . LEU A 1 121 ? 15.794 -2.186 -10.472 1.00 92.25 121 LEU A C 1
ATO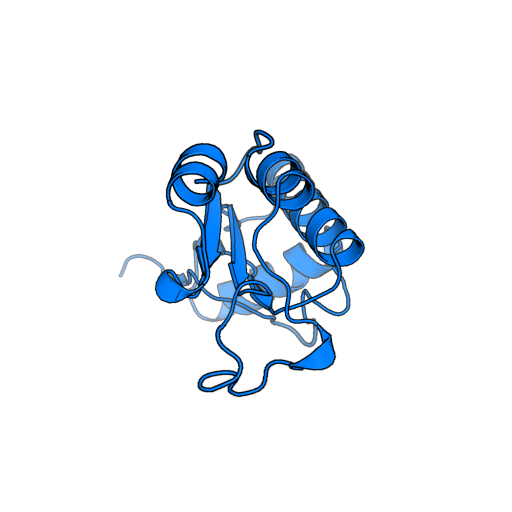M 879 O O . LEU A 1 121 ? 15.185 -1.757 -11.451 1.00 92.25 121 LEU A O 1
ATOM 883 N N . ALA A 1 122 ? 16.058 -1.416 -9.416 1.00 92.31 122 ALA A N 1
ATOM 884 C CA . ALA A 1 122 ? 15.591 -0.044 -9.280 1.00 92.31 122 ALA A CA 1
ATOM 885 C C . ALA A 1 122 ? 16.753 0.955 -9.346 1.00 92.31 122 ALA A C 1
ATOM 887 O O . ALA A 1 122 ? 17.836 0.731 -8.807 1.00 92.31 122 ALA A O 1
ATOM 888 N N . ASN A 1 123 ? 16.512 2.102 -9.984 1.00 94.00 123 ASN A N 1
ATOM 889 C CA . ASN A 1 123 ? 17.449 3.218 -9.940 1.00 94.00 123 ASN A CA 1
ATOM 890 C C . ASN A 1 123 ? 17.396 3.879 -8.551 1.00 94.00 123 ASN A C 1
ATOM 892 O O . ASN A 1 123 ? 16.323 4.243 -8.069 1.00 94.00 123 ASN A O 1
ATOM 896 N N . ILE A 1 124 ? 18.556 4.078 -7.919 1.00 94.44 124 ILE A N 1
ATOM 897 C CA . ILE A 1 124 ? 18.661 4.700 -6.592 1.00 94.44 124 ILE A CA 1
ATOM 898 C C . ILE A 1 124 ? 18.045 6.106 -6.529 1.00 94.44 124 ILE A C 1
ATOM 900 O O . ILE A 1 124 ? 17.478 6.479 -5.502 1.00 94.44 124 ILE A O 1
ATOM 904 N N . ASP A 1 125 ? 18.106 6.874 -7.616 1.00 95.19 125 ASP A N 1
ATOM 905 C CA . ASP A 1 125 ? 17.528 8.217 -7.662 1.00 95.19 125 ASP A CA 1
ATOM 906 C C . ASP A 1 125 ? 15.998 8.175 -7.726 1.00 95.19 125 ASP A C 1
ATOM 908 O O . ASP A 1 125 ? 15.334 9.055 -7.179 1.00 95.19 125 ASP A O 1
ATOM 912 N N . HIS A 1 126 ? 15.423 7.124 -8.318 1.00 94.62 126 HIS A N 1
ATOM 913 C CA . HIS A 1 126 ? 13.980 6.881 -8.264 1.00 94.62 126 HIS A CA 1
ATOM 914 C C . HIS A 1 126 ? 13.531 6.492 -6.860 1.00 94.62 126 HIS A C 1
ATOM 916 O O . HIS A 1 126 ? 12.536 7.028 -6.382 1.00 94.62 126 HIS A O 1
ATOM 922 N N . ILE A 1 127 ? 14.300 5.648 -6.164 1.00 93.62 127 ILE A N 1
ATOM 923 C CA . ILE A 1 127 ? 14.013 5.265 -4.772 1.00 93.62 127 ILE A CA 1
ATOM 924 C C . ILE A 1 127 ? 13.974 6.507 -3.873 1.00 93.62 127 ILE A C 1
ATOM 926 O O . ILE A 1 127 ? 12.988 6.717 -3.178 1.00 93.62 127 ILE A O 1
ATOM 930 N N . ARG A 1 128 ? 15.001 7.365 -3.933 1.00 93.69 128 ARG A N 1
ATOM 931 C CA . ARG A 1 128 ? 15.106 8.581 -3.099 1.00 93.69 128 ARG A CA 1
ATOM 932 C C . ARG A 1 128 ? 14.010 9.617 -3.340 1.00 93.69 128 ARG A C 1
ATOM 934 O O . ARG A 1 128 ? 13.808 10.490 -2.507 1.00 93.69 128 ARG A O 1
ATOM 941 N N . ARG A 1 129 ? 13.403 9.610 -4.527 1.00 92.75 129 ARG A N 1
ATOM 942 C CA . ARG A 1 129 ? 12.336 10.549 -4.893 1.00 92.75 129 ARG A CA 1
ATOM 943 C C . ARG A 1 129 ? 10.954 10.003 -4.556 1.00 92.75 129 ARG A C 1
ATOM 945 O O . ARG A 1 129 ? 10.046 10.803 -4.368 1.00 92.75 129 ARG A O 1
ATOM 952 N N . ALA A 1 130 ? 10.798 8.680 -4.535 1.00 84.19 130 ALA A N 1
ATOM 953 C CA . ALA A 1 130 ? 9.528 8.009 -4.281 1.00 84.19 130 ALA A CA 1
ATOM 954 C C . ALA A 1 130 ? 9.260 7.738 -2.792 1.00 84.19 130 ALA A C 1
ATOM 956 O O . ALA A 1 130 ? 8.091 7.636 -2.423 1.00 84.19 130 ALA A O 1
ATOM 957 N N . LEU A 1 131 ? 10.312 7.587 -1.975 1.00 78.19 131 LEU A N 1
ATOM 958 C CA . LEU A 1 131 ? 10.279 7.150 -0.570 1.00 78.19 131 LEU A CA 1
ATOM 959 C C . LEU A 1 131 ? 11.038 8.129 0.330 1.00 78.19 131 LEU A C 1
ATOM 961 O O . LEU A 1 131 ? 10.573 8.341 1.471 1.00 78.19 131 LEU A O 1
#

pLDDT: mean 95.68, std 4.03, range [78.19, 98.81]

Sequence (131 aa):
MPGFIDTQVNGGGGVLLNDEPTVEGVRAIAAAHARYGTTALMPTLISDTPDRIALALDAVDQAIGAGVPGVVGVHIEGPFLNVARKGIHDAGRFRLLDEEMVALLAKPRRGVTMVTIAPELANIDHIRRAL

Secondary structure (DSSP, 8-state):
-PPEEEEEESEETTEETTT--SHHHHHHHHHHHHTTTEEEEEEEEES--HHHHHHHHHHHHHHHHTT-TTB-EEEEE-SS--GGG-TTS-GGG-----HHHHHHHSS--SSEEEEE--GGGS-HHHHHHH-

Organism: NCBI:txid2018661

Radius of gyration: 14.44 Å; chains: 1; bounding box: 34×30×43 Å

InterPro domains:
  IPR006680 Amidohydrolase-related [PF01979] (1-122)
  IPR032466 Metal-dependent hydrolase [SSF51556] (3-130)

Foldseek 3Di:
DAFDEEAEFQAFQPAGCLVPLALVRVLNRLVRVVVVRHQAYAHEDEQDDPVSVLSNQVRLLVNVVVPRTRYAYHEYEDLQEDPVPQPPHDVVRRDEQDPVNLVSQLPDGPHDYHYHHDVVRYDPVSVVSND